Protein AF-A0A7Z7FKX2-F1 (afdb_monomer_lite)

Secondary structure (DSSP, 8-state):
-HHHHHHHHHHHHTT-------STT-SSHHHHHHHHHHHHHHHHHTT----HHHHHHHHHHHHTT--SBHHHHHHHHHHHTTPPTTHHHHHHHHHHHTTSEE--TTTS-GGGSBGGG-EE-GGG--------------

pLDDT: mean 85.64, std 17.71, range [35.47, 98.12]

Foldseek 3Di:
DVVVVVVCVVCVVVVHDDDDDDCVPCPALLVVQVVVLVVLVVVVVVVDDQDVVLLVVLVVCLVVLAFAQQQVVQQVCCVVVVHDPCSNVNSVSVCVNVVQKDADSGPHNSNRGTSPRIDGDPVPPDPDDDPPPPPDDD

Structure (mmCIF, N/CA/C/O backbone):
data_AF-A0A7Z7FKX2-F1
#
_entry.id   AF-A0A7Z7FKX2-F1
#
loop_
_atom_site.group_PDB
_atom_site.id
_atom_site.type_symbol
_atom_site.label_atom_id
_atom_site.label_alt_id
_atom_site.label_comp_id
_atom_site.label_asym_id
_atom_site.label_entity_id
_atom_site.label_seq_id
_atom_site.pdbx_PDB_ins_code
_atom_site.Cartn_x
_atom_site.Cartn_y
_atom_site.Cartn_z
_atom_site.occupancy
_atom_site.B_iso_or_equiv
_atom_site.auth_seq_id
_atom_site.auth_comp_id
_atom_site.auth_asym_id
_atom_site.auth_atom_id
_atom_site.pdbx_PDB_model_num
ATOM 1 N N . MET A 1 1 ? 27.383 5.029 -22.419 1.00 62.91 1 MET A N 1
ATOM 2 C CA . MET A 1 1 ? 26.718 5.141 -23.737 1.00 62.91 1 MET A CA 1
ATOM 3 C C . MET A 1 1 ? 26.851 3.881 -24.591 1.00 62.91 1 MET A C 1
ATOM 5 O O . MET A 1 1 ? 25.823 3.345 -24.971 1.00 62.91 1 MET A O 1
ATOM 9 N N . ALA A 1 2 ? 28.055 3.344 -24.833 1.00 84.19 2 ALA A N 1
ATOM 10 C CA . ALA A 1 2 ? 28.239 2.168 -25.702 1.00 84.19 2 ALA A CA 1
ATOM 11 C C . ALA A 1 2 ? 27.416 0.922 -25.298 1.00 84.19 2 ALA A C 1
ATOM 13 O O . ALA A 1 2 ? 26.831 0.272 -26.156 1.00 84.19 2 ALA A O 1
ATOM 14 N N . LYS A 1 3 ? 27.306 0.622 -23.995 1.00 91.25 3 LYS A N 1
ATOM 15 C CA . LYS A 1 3 ? 26.536 -0.532 -23.494 1.00 91.25 3 LYS A CA 1
ATOM 16 C C . LYS A 1 3 ? 25.031 -0.444 -23.798 1.00 91.25 3 LYS A C 1
ATOM 18 O O . LYS A 1 3 ? 24.454 -1.412 -24.272 1.00 91.25 3 LYS A O 1
ATOM 23 N N . LEU A 1 4 ? 24.421 0.724 -23.580 1.00 91.00 4 LEU A N 1
ATOM 24 C CA . LEU A 1 4 ? 22.992 0.943 -23.842 1.00 91.00 4 LEU A CA 1
ATOM 25 C C . LEU A 1 4 ? 22.668 0.833 -25.337 1.00 91.00 4 LEU A C 1
ATOM 27 O O . LEU A 1 4 ? 21.627 0.308 -25.706 1.00 91.00 4 LEU A O 1
ATOM 31 N N . GLU A 1 5 ? 23.579 1.279 -26.205 1.00 92.50 5 GLU A N 1
ATOM 32 C CA . GLU A 1 5 ? 23.415 1.156 -27.657 1.00 92.50 5 GLU A CA 1
ATOM 33 C C . GLU A 1 5 ? 23.494 -0.305 -28.130 1.00 92.50 5 GLU A C 1
ATOM 35 O O . GLU A 1 5 ? 22.756 -0.700 -29.034 1.00 92.50 5 GLU A O 1
ATOM 40 N N . ILE A 1 6 ? 24.343 -1.124 -27.501 1.00 93.50 6 ILE A N 1
ATOM 41 C CA . ILE A 1 6 ? 24.406 -2.570 -27.759 1.00 93.50 6 ILE A CA 1
ATOM 42 C C . ILE A 1 6 ? 23.095 -3.246 -27.330 1.00 93.50 6 ILE A C 1
ATOM 44 O O . ILE A 1 6 ? 22.512 -3.987 -28.121 1.00 93.50 6 ILE A O 1
ATOM 48 N N . GLU A 1 7 ? 22.589 -2.949 -26.129 1.00 92.31 7 GLU A N 1
ATOM 49 C CA . GLU A 1 7 ? 21.305 -3.478 -25.639 1.00 92.31 7 GLU A CA 1
ATOM 50 C C . GLU A 1 7 ? 20.136 -3.051 -26.537 1.00 92.31 7 GLU A C 1
ATOM 52 O O . GLU A 1 7 ? 19.336 -3.889 -26.956 1.00 92.31 7 GLU A O 1
ATOM 57 N N . ARG A 1 8 ? 20.073 -1.773 -26.927 1.00 93.19 8 ARG A N 1
ATOM 58 C CA . ARG A 1 8 ? 19.039 -1.254 -27.832 1.00 93.19 8 ARG A CA 1
ATOM 59 C C . ARG A 1 8 ? 19.020 -1.993 -29.173 1.00 93.19 8 ARG A C 1
ATOM 61 O O . ARG A 1 8 ? 17.946 -2.296 -29.693 1.00 93.19 8 ARG A O 1
ATOM 68 N N . ARG A 1 9 ? 20.192 -2.281 -29.754 1.00 93.50 9 ARG A N 1
ATOM 69 C CA . ARG A 1 9 ? 20.305 -3.038 -31.017 1.00 93.50 9 ARG A CA 1
ATOM 70 C C . ARG A 1 9 ? 19.899 -4.496 -30.850 1.00 93.50 9 ARG A C 1
ATOM 72 O O . ARG A 1 9 ? 19.218 -5.024 -31.724 1.00 93.50 9 ARG A O 1
ATOM 79 N N . TYR A 1 10 ? 20.285 -5.120 -29.741 1.00 95.50 10 TYR A N 1
ATOM 80 C CA . TYR A 1 10 ? 19.910 -6.495 -29.424 1.00 95.50 10 TYR A CA 1
ATOM 81 C C . TYR A 1 10 ? 18.384 -6.672 -29.405 1.00 95.50 10 TYR A C 1
ATOM 83 O O . TYR A 1 10 ? 17.859 -7.495 -30.151 1.00 95.50 10 TYR A O 1
ATOM 91 N N . TRP A 1 11 ? 17.662 -5.843 -28.645 1.00 96.38 11 TRP A N 1
ATOM 92 C CA . TRP A 1 11 ? 16.199 -5.935 -28.547 1.00 96.38 11 TRP A CA 1
ATOM 93 C C . TRP A 1 11 ? 15.486 -5.569 -29.849 1.00 96.38 11 TRP A C 1
ATOM 95 O O . TRP A 1 11 ? 14.550 -6.258 -30.254 1.00 96.38 11 TRP A O 1
ATOM 105 N N . ARG A 1 12 ? 15.993 -4.561 -30.574 1.00 94.44 12 ARG A N 1
ATOM 106 C CA . ARG A 1 12 ? 15.477 -4.205 -31.903 1.00 94.44 12 ARG A CA 1
ATOM 107 C C . ARG A 1 12 ? 15.565 -5.372 -32.890 1.00 94.44 12 ARG A C 1
ATOM 109 O O . ARG A 1 12 ? 14.621 -5.584 -33.645 1.00 94.44 12 ARG A O 1
ATOM 116 N N . ASN A 1 13 ? 16.667 -6.124 -32.886 1.00 96.00 13 ASN A N 1
ATOM 117 C CA . ASN A 1 13 ? 16.838 -7.285 -33.768 1.00 96.00 13 ASN A CA 1
ATOM 118 C C . ASN A 1 13 ? 15.869 -8.428 -33.436 1.00 96.00 13 ASN A C 1
ATOM 120 O O . ASN A 1 13 ? 15.560 -9.234 -34.307 1.00 96.00 13 ASN A O 1
ATOM 124 N N . LEU A 1 14 ? 15.380 -8.481 -32.197 1.00 96.44 14 LEU A N 1
ATOM 125 C CA . LEU A 1 14 ? 14.352 -9.421 -31.753 1.00 96.44 14 LEU A CA 1
ATOM 126 C C . LEU A 1 14 ? 12.925 -8.889 -31.959 1.00 96.44 14 LEU A C 1
ATOM 128 O O . LEU A 1 14 ? 11.975 -9.543 -31.542 1.00 96.44 14 LEU A O 1
ATOM 132 N N . SER A 1 15 ? 12.765 -7.709 -32.572 1.00 94.50 15 SER A N 1
ATOM 133 C CA . SER A 1 15 ? 11.472 -7.023 -32.715 1.00 94.50 15 SER A CA 1
ATOM 134 C C . SER A 1 15 ? 10.754 -6.800 -31.376 1.00 94.50 15 SER A C 1
ATOM 136 O O . SER A 1 15 ? 9.528 -6.821 -31.310 1.00 94.50 15 SER A O 1
ATOM 138 N N . VAL A 1 16 ? 11.527 -6.575 -30.309 1.00 94.38 16 VAL A N 1
ATOM 139 C CA . VAL A 1 16 ? 11.023 -6.240 -28.973 1.00 94.38 16 VAL A CA 1
ATOM 140 C C . VAL A 1 16 ? 11.229 -4.750 -28.732 1.00 94.38 16 VAL A C 1
ATOM 142 O O . VAL A 1 16 ? 12.333 -4.229 -28.920 1.00 94.38 16 VAL A O 1
ATOM 145 N N . ASP A 1 17 ? 10.174 -4.068 -28.288 1.00 91.56 17 ASP A N 1
ATOM 146 C CA . ASP A 1 17 ? 10.258 -2.658 -27.927 1.00 91.56 17 ASP A CA 1
ATOM 147 C C . ASP A 1 17 ? 11.218 -2.448 -26.752 1.00 91.56 17 ASP A C 1
ATOM 149 O O . ASP A 1 17 ? 11.150 -3.127 -25.726 1.00 91.56 17 ASP A O 1
ATOM 153 N N . TRP A 1 18 ? 12.114 -1.472 -26.897 1.00 91.56 18 TRP A N 1
ATOM 154 C CA . TRP A 1 18 ? 13.097 -1.125 -25.878 1.00 91.56 18 TRP A CA 1
ATOM 155 C C . TRP A 1 18 ? 12.953 0.335 -25.475 1.00 91.56 18 TRP A C 1
ATOM 157 O O . TRP A 1 18 ? 12.991 1.231 -26.321 1.00 91.56 18 TRP A O 1
ATOM 167 N N . TYR A 1 19 ? 12.854 0.565 -24.170 1.00 86.50 19 TYR A N 1
ATOM 168 C CA . TYR A 1 19 ? 12.736 1.889 -23.575 1.00 86.50 19 TYR A CA 1
ATOM 169 C C . TYR A 1 19 ? 13.789 2.049 -22.480 1.00 86.50 19 TYR A C 1
ATOM 171 O O . TYR A 1 19 ? 14.014 1.136 -21.684 1.00 86.50 19 TYR A O 1
ATOM 179 N N . LEU A 1 20 ? 14.412 3.226 -22.415 1.00 84.69 20 LEU A N 1
ATOM 180 C CA . LEU A 1 20 ? 15.258 3.612 -21.292 1.00 84.69 20 LEU A CA 1
ATOM 181 C C . LEU A 1 20 ? 14.411 4.396 -20.293 1.00 84.69 20 LEU A C 1
ATOM 183 O O . LEU A 1 20 ? 13.966 5.502 -20.593 1.00 84.69 20 LEU A O 1
ATOM 187 N N . VAL A 1 21 ? 14.212 3.838 -19.104 1.00 77.44 21 VAL A N 1
ATOM 188 C CA . VAL A 1 21 ? 13.556 4.552 -18.007 1.00 77.44 21 VAL A CA 1
ATOM 189 C C . VAL A 1 21 ? 14.622 5.332 -17.244 1.00 77.44 21 VAL A C 1
ATOM 191 O O . VAL A 1 21 ? 15.531 4.747 -16.657 1.00 77.44 21 VAL A O 1
ATOM 194 N N . VAL A 1 22 ? 14.521 6.657 -17.276 1.00 79.00 22 VAL A N 1
ATOM 195 C CA . VAL A 1 22 ? 15.347 7.580 -16.488 1.00 79.00 22 VAL A CA 1
ATOM 196 C C . VAL A 1 22 ? 14.508 8.183 -15.360 1.00 79.00 22 VAL A C 1
ATOM 198 O O . VAL A 1 22 ? 13.285 8.096 -15.384 1.00 79.00 22 VAL A O 1
ATOM 201 N N . ASN A 1 23 ? 15.148 8.807 -14.367 1.00 68.19 23 ASN A N 1
ATOM 202 C CA . ASN A 1 23 ? 14.456 9.382 -13.201 1.00 68.19 23 ASN A CA 1
ATOM 203 C C . ASN A 1 23 ? 13.488 10.541 -13.537 1.00 68.19 23 ASN 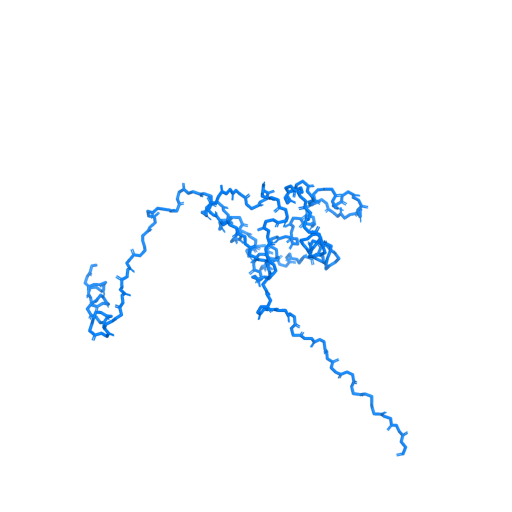A C 1
ATOM 205 O O . ASN A 1 23 ? 12.801 11.033 -12.640 1.00 68.19 23 ASN A O 1
ATOM 209 N N . GLU A 1 24 ? 13.408 10.986 -14.796 1.00 59.34 24 GLU A N 1
ATOM 210 C CA . GLU A 1 24 ? 12.374 11.922 -15.239 1.00 59.34 24 GLU A CA 1
ATOM 211 C C . GLU A 1 24 ? 10.990 11.280 -15.057 1.00 59.34 24 GLU A C 1
ATOM 213 O O . GLU A 1 24 ? 10.649 10.295 -15.704 1.00 59.34 24 GLU A O 1
ATOM 218 N N . GLY A 1 25 ? 10.204 11.815 -14.120 1.00 57.56 25 GLY A N 1
ATOM 219 C CA . GLY A 1 25 ? 8.885 11.281 -13.756 1.00 57.56 25 GLY A CA 1
ATOM 220 C C . GLY A 1 25 ? 8.797 10.677 -12.350 1.00 57.56 25 GLY A C 1
ATOM 221 O O . GLY A 1 25 ? 7.695 10.421 -11.873 1.00 57.56 25 GLY A O 1
ATOM 222 N N . LEU A 1 26 ? 9.911 10.540 -11.620 1.00 62.28 26 LEU A N 1
ATOM 223 C CA . LEU A 1 26 ? 9.908 10.158 -10.196 1.00 62.28 26 LEU A CA 1
ATOM 224 C C . LEU A 1 26 ? 9.678 11.353 -9.243 1.00 62.28 26 LEU A C 1
ATOM 226 O O . LEU A 1 26 ? 10.024 11.290 -8.070 1.00 62.28 26 LEU A O 1
ATOM 230 N N . ASN A 1 27 ? 9.058 12.438 -9.711 1.00 64.94 27 ASN A N 1
ATOM 231 C CA . ASN A 1 27 ? 8.826 13.658 -8.923 1.00 64.94 27 ASN A CA 1
ATOM 232 C C . ASN A 1 27 ? 7.341 13.839 -8.555 1.00 64.94 27 ASN A C 1
ATOM 234 O O . ASN A 1 27 ? 6.821 14.952 -8.565 1.00 64.94 27 ASN A O 1
ATOM 238 N N . GLY A 1 28 ? 6.639 12.741 -8.267 1.00 84.12 28 GLY A N 1
ATOM 239 C CA . GLY A 1 28 ? 5.193 12.737 -8.021 1.00 84.12 28 GLY A CA 1
ATOM 240 C C . GLY A 1 28 ? 4.764 11.822 -6.876 1.00 84.12 28 GLY A C 1
ATOM 241 O O . GLY A 1 28 ? 5.588 11.282 -6.132 1.00 84.12 28 GLY A O 1
ATOM 242 N N . PHE A 1 29 ? 3.452 11.606 -6.744 1.00 91.12 29 PHE A N 1
ATOM 243 C CA . PHE A 1 29 ? 2.910 10.711 -5.717 1.00 91.12 29 PHE A CA 1
ATOM 244 C C . PHE A 1 29 ? 3.443 9.285 -5.836 1.00 91.12 29 PHE A C 1
ATOM 246 O O . PHE A 1 29 ? 3.641 8.647 -4.803 1.00 91.12 29 PHE A O 1
ATOM 253 N N . ARG A 1 30 ? 3.772 8.816 -7.049 1.00 89.94 30 ARG A N 1
ATOM 254 C CA . ARG A 1 30 ? 4.386 7.498 -7.249 1.00 89.94 30 ARG A CA 1
ATOM 255 C C . ARG A 1 30 ? 5.669 7.354 -6.457 1.00 89.94 30 ARG A C 1
ATOM 257 O O . ARG A 1 30 ? 5.814 6.387 -5.722 1.00 89.94 30 ARG A O 1
ATOM 264 N N . ALA A 1 31 ? 6.573 8.322 -6.562 1.00 89.31 31 ALA A N 1
ATOM 265 C CA . ALA A 1 31 ? 7.839 8.278 -5.846 1.00 89.31 31 ALA A CA 1
ATOM 266 C C . ALA A 1 31 ? 7.647 8.392 -4.335 1.00 89.31 31 ALA A C 1
ATOM 268 O O . ALA A 1 31 ? 8.261 7.631 -3.599 1.00 89.31 31 ALA A O 1
ATOM 269 N N . LEU A 1 32 ? 6.734 9.252 -3.869 1.00 91.62 32 LEU A N 1
ATOM 270 C CA . LEU A 1 32 ? 6.404 9.352 -2.442 1.00 91.62 32 LEU A CA 1
ATOM 271 C C . LEU A 1 32 ? 5.814 8.047 -1.886 1.00 91.62 32 LEU A C 1
ATOM 273 O O . LEU A 1 32 ? 6.136 7.640 -0.773 1.00 91.62 32 LEU A O 1
ATOM 277 N N . ASN A 1 33 ? 4.947 7.384 -2.650 1.00 93.75 33 ASN A N 1
ATOM 278 C CA . ASN A 1 33 ? 4.355 6.109 -2.264 1.00 93.75 33 ASN A CA 1
ATOM 279 C C . ASN A 1 33 ? 5.385 4.977 -2.294 1.00 93.75 33 ASN A C 1
ATOM 281 O O . ASN A 1 33 ? 5.406 4.156 -1.381 1.00 93.75 33 ASN A O 1
ATOM 285 N N . LEU A 1 34 ? 6.249 4.945 -3.312 1.00 91.00 34 LEU A N 1
ATOM 286 C CA . LEU A 1 34 ? 7.338 3.977 -3.401 1.00 91.00 34 LEU A CA 1
ATOM 287 C C . LEU A 1 34 ? 8.332 4.167 -2.259 1.00 91.00 34 LEU A C 1
ATOM 289 O O . LEU A 1 34 ? 8.637 3.191 -1.589 1.00 91.00 34 LEU A O 1
ATOM 293 N N . ASP A 1 35 ? 8.768 5.393 -1.970 1.00 91.25 35 ASP A N 1
ATOM 294 C CA . ASP A 1 35 ? 9.624 5.696 -0.818 1.00 91.25 35 ASP A CA 1
ATOM 295 C C . ASP A 1 35 ? 8.968 5.243 0.497 1.00 91.25 35 ASP A C 1
ATOM 297 O O . ASP A 1 35 ? 9.577 4.549 1.313 1.00 91.25 35 ASP A O 1
ATOM 301 N N . TRP A 1 36 ? 7.674 5.522 0.674 1.00 92.75 36 TRP A N 1
ATOM 302 C CA . TRP A 1 36 ? 6.928 5.051 1.838 1.00 92.75 36 TRP A CA 1
ATOM 303 C C . TRP A 1 36 ? 6.862 3.517 1.932 1.00 92.75 36 TRP A C 1
ATOM 305 O O . TRP A 1 36 ? 6.895 2.972 3.036 1.00 92.75 36 TRP A O 1
ATOM 315 N N . LEU A 1 37 ? 6.806 2.786 0.820 1.00 92.19 37 LEU A N 1
ATOM 316 C CA . LEU A 1 37 ? 6.828 1.319 0.830 1.00 92.19 37 LEU A CA 1
ATOM 317 C C . LEU A 1 37 ? 8.250 0.754 0.991 1.00 92.19 37 LEU A C 1
ATOM 319 O O . LEU A 1 37 ? 8.439 -0.175 1.772 1.00 92.19 37 LEU A O 1
ATOM 323 N N . PHE A 1 38 ? 9.268 1.335 0.360 1.00 88.44 38 PHE A N 1
ATOM 324 C CA . PHE A 1 38 ? 10.663 0.899 0.496 1.00 88.44 38 PHE A CA 1
ATOM 325 C C . PHE A 1 38 ? 11.202 1.124 1.909 1.00 88.44 38 PHE A C 1
ATOM 327 O O . PHE A 1 38 ? 11.840 0.240 2.481 1.00 88.44 38 PHE A O 1
ATOM 334 N N . ASN A 1 39 ? 10.845 2.242 2.544 1.00 87.75 39 ASN A N 1
ATOM 335 C CA . ASN A 1 39 ? 11.161 2.465 3.954 1.00 87.75 39 ASN A CA 1
ATOM 336 C C . ASN A 1 39 ? 10.527 1.402 4.871 1.00 87.75 39 ASN A C 1
ATOM 338 O O . ASN A 1 39 ? 11.012 1.177 5.977 1.00 87.75 39 ASN A O 1
ATOM 342 N N . TYR A 1 40 ? 9.450 0.730 4.445 1.00 87.25 40 TYR A N 1
ATOM 343 C CA . TYR A 1 40 ? 8.864 -0.375 5.208 1.00 87.25 40 TYR A CA 1
ATOM 344 C C . TYR A 1 40 ? 9.678 -1.661 5.080 1.00 87.25 40 TYR A C 1
ATOM 346 O O . TYR A 1 40 ? 9.840 -2.380 6.063 1.00 87.25 40 TYR A O 1
ATOM 354 N N . GLU A 1 41 ? 10.222 -1.940 3.895 1.00 83.56 41 GLU A N 1
ATOM 355 C CA . GLU A 1 41 ? 11.087 -3.099 3.673 1.00 83.56 41 GLU A CA 1
ATOM 356 C C . GLU A 1 41 ? 12.280 -3.096 4.638 1.00 83.56 41 GLU A C 1
ATOM 358 O O . GLU A 1 41 ? 12.588 -4.118 5.257 1.00 83.56 41 GLU A O 1
ATOM 363 N N . LEU A 1 42 ? 12.904 -1.928 4.827 1.00 81.31 42 LEU A N 1
ATOM 364 C CA . LEU A 1 42 ? 13.996 -1.743 5.786 1.00 81.31 42 LEU A CA 1
ATOM 365 C C . LEU A 1 42 ? 13.564 -2.089 7.221 1.00 81.31 42 LEU A C 1
ATOM 367 O O . LEU A 1 42 ? 14.307 -2.746 7.949 1.00 81.31 42 LEU A O 1
ATOM 371 N N . LEU A 1 43 ? 12.340 -1.720 7.609 1.00 81.00 43 LEU A N 1
ATOM 372 C CA . LEU A 1 43 ? 11.778 -2.042 8.925 1.00 81.00 43 LEU A CA 1
ATOM 373 C C . LEU A 1 43 ? 11.486 -3.540 9.087 1.00 81.00 43 LEU A C 1
ATOM 375 O O . LEU A 1 43 ? 11.751 -4.094 10.154 1.00 81.00 43 LEU A O 1
ATOM 379 N N . ILE A 1 44 ? 10.992 -4.223 8.046 1.00 81.25 44 ILE A N 1
ATOM 380 C CA . ILE A 1 44 ? 10.775 -5.681 8.094 1.00 81.25 44 ILE A CA 1
ATOM 381 C C . ILE A 1 44 ? 12.101 -6.418 8.295 1.00 81.25 44 ILE A C 1
ATOM 383 O O . ILE A 1 44 ? 12.166 -7.356 9.092 1.00 81.25 44 ILE A O 1
ATOM 387 N N . ARG A 1 45 ? 13.168 -5.989 7.606 1.00 79.94 45 ARG A N 1
ATOM 388 C CA . ARG A 1 45 ? 14.519 -6.544 7.807 1.00 79.94 45 ARG A CA 1
ATOM 389 C C . ARG A 1 45 ? 15.012 -6.334 9.245 1.00 79.94 45 ARG A C 1
ATOM 391 O O . ARG A 1 45 ? 15.742 -7.171 9.759 1.00 79.94 45 ARG A O 1
ATOM 398 N N . GLY A 1 46 ? 14.551 -5.273 9.908 1.00 76.81 46 GLY A N 1
ATOM 399 C CA . GLY A 1 46 ? 14.759 -4.994 11.332 1.00 76.81 46 GLY A CA 1
ATOM 400 C C . GLY A 1 46 ? 13.794 -5.706 12.295 1.00 76.81 46 GLY A C 1
ATOM 401 O O . GLY A 1 46 ? 13.627 -5.237 13.416 1.00 76.81 46 GLY A O 1
ATOM 402 N N . ASN A 1 47 ? 13.151 -6.809 11.888 1.00 78.81 47 ASN A N 1
ATOM 403 C CA . ASN A 1 47 ? 12.195 -7.606 12.678 1.00 78.81 47 ASN A CA 1
ATOM 404 C C . ASN A 1 47 ? 10.840 -6.947 13.000 1.00 78.81 47 ASN A C 1
ATOM 406 O O . ASN A 1 47 ? 10.090 -7.469 13.829 1.00 78.81 47 ASN A O 1
ATOM 410 N N . VAL A 1 48 ? 10.446 -5.868 12.317 1.00 81.44 48 VAL A N 1
ATOM 411 C CA . VAL A 1 48 ? 9.070 -5.359 12.437 1.00 81.44 48 VAL A CA 1
ATOM 412 C C . VAL A 1 48 ? 8.112 -6.309 11.715 1.00 81.44 48 VAL A C 1
ATOM 414 O O . VAL A 1 48 ? 8.194 -6.502 10.501 1.00 81.44 48 VAL A O 1
ATOM 417 N N . ARG A 1 49 ? 7.171 -6.898 12.458 1.00 86.44 49 ARG A N 1
ATOM 418 C CA . ARG A 1 49 ? 6.114 -7.763 11.915 1.00 86.44 49 ARG A CA 1
ATOM 419 C C . ARG A 1 49 ? 4.745 -7.102 12.084 1.00 86.44 49 ARG A C 1
ATOM 421 O O . ARG A 1 49 ? 4.482 -6.530 13.142 1.00 86.44 49 ARG A O 1
ATOM 428 N N . PRO A 1 50 ? 3.862 -7.169 11.073 1.00 92.44 50 PRO A N 1
ATOM 429 C CA . PRO A 1 50 ? 2.492 -6.706 11.234 1.00 92.44 50 PRO A CA 1
ATOM 430 C C . PRO A 1 50 ? 1.741 -7.630 12.199 1.00 92.44 50 PRO A C 1
ATOM 432 O O . PRO A 1 50 ? 1.929 -8.847 12.191 1.00 92.44 50 PRO A O 1
ATOM 435 N N . GLN A 1 51 ? 0.850 -7.059 13.005 1.00 94.25 51 GLN A N 1
ATOM 436 C CA . GLN A 1 51 ? -0.083 -7.847 13.808 1.00 94.25 51 GLN A CA 1
ATOM 437 C C . GLN A 1 51 ? -1.144 -8.460 12.887 1.00 94.25 51 GLN A C 1
ATOM 439 O O . GLN A 1 51 ? -1.797 -7.736 12.133 1.00 94.25 51 GLN A O 1
ATOM 444 N N . MET A 1 52 ? -1.327 -9.782 12.944 1.00 95.12 52 MET A N 1
ATOM 445 C CA . MET A 1 52 ? -2.201 -10.494 12.003 1.00 95.12 52 MET A CA 1
ATOM 446 C C . MET A 1 52 ? -3.665 -10.041 12.096 1.00 95.12 52 MET A C 1
ATOM 448 O O . MET A 1 52 ? -4.311 -9.853 11.068 1.00 95.12 52 MET A O 1
ATOM 452 N N . ASP A 1 53 ? -4.170 -9.758 13.299 1.00 97.00 53 ASP A N 1
ATOM 453 C CA . ASP A 1 53 ? -5.537 -9.250 13.478 1.00 97.00 53 ASP A CA 1
ATOM 454 C C . ASP A 1 53 ? -5.759 -7.914 12.757 1.00 97.00 53 ASP A C 1
ATOM 456 O O . ASP A 1 53 ? -6.810 -7.694 12.155 1.00 97.00 53 ASP A O 1
ATOM 460 N N . CYS A 1 54 ? -4.750 -7.036 12.752 1.00 97.62 54 CYS A N 1
ATOM 461 C CA . CYS A 1 54 ? -4.807 -5.764 12.031 1.00 97.62 54 CYS A CA 1
ATOM 462 C C . CYS A 1 54 ? -4.858 -5.983 10.510 1.00 97.62 54 CYS A C 1
ATOM 464 O O . CYS A 1 54 ? -5.592 -5.288 9.805 1.00 97.62 54 CYS A O 1
ATOM 466 N N . VAL A 1 55 ? -4.109 -6.971 10.005 1.00 97.12 55 VAL A N 1
ATOM 467 C CA . VAL A 1 55 ? -4.114 -7.361 8.584 1.00 97.12 55 VAL A CA 1
ATOM 468 C C . VAL A 1 55 ? -5.499 -7.859 8.171 1.00 97.12 55 VAL A C 1
ATOM 470 O O . VAL A 1 55 ? -6.050 -7.391 7.174 1.00 97.12 55 VAL A O 1
ATOM 473 N N . LEU A 1 56 ? -6.086 -8.772 8.948 1.00 96.88 56 LEU A N 1
ATOM 474 C CA . LEU A 1 56 ? -7.399 -9.351 8.653 1.00 96.88 56 LEU A CA 1
ATOM 475 C C . LEU A 1 56 ? -8.512 -8.297 8.663 1.00 96.88 56 LEU A C 1
ATOM 477 O O . LEU A 1 56 ? -9.354 -8.294 7.765 1.00 96.88 56 LEU A O 1
ATOM 481 N N . ARG A 1 57 ? -8.491 -7.370 9.627 1.00 96.81 57 ARG A N 1
ATOM 482 C CA . ARG A 1 57 ? -9.473 -6.276 9.716 1.00 96.81 57 ARG A CA 1
ATOM 483 C C . ARG A 1 57 ? -9.390 -5.320 8.533 1.00 96.81 57 ARG A C 1
ATOM 485 O O . ARG A 1 57 ? -10.423 -4.920 8.010 1.00 96.81 57 ARG A O 1
ATOM 492 N N . LEU A 1 58 ? -8.183 -4.990 8.072 1.00 97.06 58 LEU A N 1
ATOM 493 C CA . LEU A 1 58 ? -8.020 -4.163 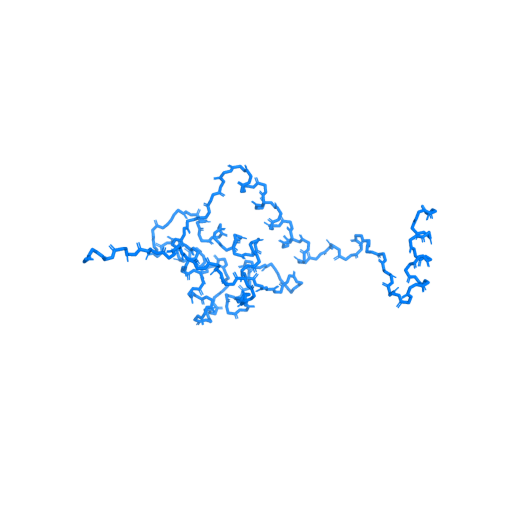6.875 1.00 97.06 58 LEU A CA 1
ATOM 494 C C . LEU A 1 58 ? -8.519 -4.867 5.618 1.00 97.06 58 LEU A C 1
ATOM 496 O O . LEU A 1 58 ? -9.209 -4.248 4.815 1.00 97.06 58 LEU A O 1
ATOM 500 N N . LEU A 1 59 ? -8.220 -6.157 5.456 1.00 96.62 59 LEU A N 1
ATOM 501 C CA . LEU A 1 59 ? -8.743 -6.933 4.330 1.00 96.62 59 LEU A CA 1
ATOM 502 C C . LEU A 1 59 ? -10.274 -7.003 4.346 1.00 96.62 59 LEU A C 1
ATOM 504 O O . LEU A 1 59 ? -10.891 -6.895 3.288 1.00 96.62 59 LEU A O 1
ATOM 508 N N . ALA A 1 60 ? -10.886 -7.160 5.522 1.00 96.06 60 ALA A N 1
ATOM 509 C CA . ALA A 1 60 ? -12.338 -7.091 5.670 1.00 96.06 60 ALA A CA 1
ATOM 510 C C . ALA A 1 60 ? -12.873 -5.705 5.275 1.00 96.06 60 ALA A C 1
ATOM 512 O O . ALA A 1 60 ? -13.751 -5.622 4.425 1.00 96.06 60 ALA A O 1
ATOM 513 N N . ALA A 1 61 ? -12.271 -4.624 5.779 1.00 96.38 61 ALA A N 1
ATOM 514 C CA . ALA A 1 61 ? -12.684 -3.258 5.456 1.00 96.38 61 ALA A CA 1
ATOM 515 C C . ALA A 1 61 ? -12.564 -2.925 3.956 1.00 96.38 61 ALA A C 1
ATOM 517 O O . ALA A 1 61 ? -13.417 -2.231 3.407 1.00 96.38 61 ALA A O 1
ATOM 518 N N . VAL A 1 62 ? -11.533 -3.435 3.273 1.00 96.12 62 VAL A N 1
ATOM 519 C CA . VAL A 1 62 ? -11.397 -3.294 1.813 1.00 96.12 62 VAL A CA 1
ATOM 520 C C . VAL A 1 62 ? -12.509 -4.064 1.090 1.00 96.12 62 VAL A C 1
ATOM 522 O O . VAL A 1 62 ? -13.140 -3.513 0.193 1.00 96.12 62 VAL A O 1
ATOM 525 N N . ARG A 1 63 ? -12.818 -5.301 1.507 1.00 95.19 63 ARG A N 1
ATOM 526 C CA . ARG A 1 63 ? -13.927 -6.095 0.930 1.00 95.19 63 ARG A CA 1
ATOM 527 C C . ARG A 1 63 ? -15.288 -5.435 1.130 1.00 95.19 63 ARG A C 1
ATOM 529 O O . ARG A 1 63 ? -16.134 -5.501 0.247 1.00 95.19 63 ARG A O 1
ATOM 536 N N . GLU A 1 64 ? -15.480 -4.788 2.270 1.00 95.44 64 GLU A N 1
ATOM 537 C CA . GLU A 1 64 ? -16.694 -4.043 2.615 1.00 95.44 64 GLU A CA 1
ATOM 538 C C . GLU A 1 64 ? -16.754 -2.658 1.949 1.00 95.44 64 GLU A C 1
ATOM 540 O O . GLU A 1 64 ? -17.690 -1.902 2.196 1.00 95.44 64 GLU A O 1
ATOM 545 N N . SER A 1 65 ? -15.785 -2.317 1.088 1.00 92.38 65 SER A N 1
ATOM 546 C CA . SER A 1 65 ? -15.723 -1.032 0.381 1.00 92.38 65 SER A CA 1
ATOM 547 C C . SER A 1 65 ? -15.774 0.169 1.329 1.00 92.38 65 SER A C 1
ATOM 549 O O . SER A 1 65 ? -16.495 1.141 1.099 1.00 92.38 65 SER A O 1
ATOM 551 N N . HIS A 1 66 ? -14.997 0.115 2.414 1.00 91.31 66 HIS A N 1
ATOM 552 C CA . HIS A 1 66 ? -14.989 1.173 3.418 1.00 91.31 66 HIS A CA 1
ATOM 553 C C . HIS A 1 66 ? -14.591 2.534 2.794 1.00 91.31 66 HIS A C 1
ATOM 555 O O . HIS A 1 66 ? -13.492 2.660 2.240 1.00 91.31 66 HIS A O 1
ATOM 561 N N . PRO A 1 67 ? -15.439 3.579 2.880 1.00 93.81 67 PRO A N 1
ATOM 562 C CA . PRO A 1 67 ? -15.267 4.809 2.096 1.00 93.81 67 PRO A CA 1
ATOM 563 C C . PRO A 1 67 ? -14.207 5.760 2.667 1.00 93.81 67 PRO A C 1
ATOM 565 O O . PRO A 1 67 ? -13.775 6.702 2.007 1.00 93.81 67 PRO A O 1
ATOM 568 N N . GLU A 1 68 ? -13.798 5.547 3.914 1.00 96.19 68 GLU A N 1
ATOM 569 C CA . GLU A 1 68 ? -12.868 6.436 4.603 1.00 96.19 68 GLU A CA 1
ATOM 570 C C . GLU A 1 68 ? -11.432 6.338 4.047 1.00 96.19 68 GLU A C 1
ATOM 572 O O . GLU A 1 68 ? -10.983 5.236 3.704 1.00 96.19 68 GLU A O 1
ATOM 577 N N . PRO A 1 69 ? -10.669 7.453 4.017 1.00 97.75 69 PRO A N 1
ATOM 578 C CA . PRO A 1 69 ? -9.241 7.428 3.729 1.00 97.75 69 PRO A CA 1
ATOM 579 C C . PRO A 1 69 ? -8.477 6.450 4.622 1.00 97.75 69 PRO A C 1
ATOM 581 O O . PRO A 1 69 ? -8.655 6.433 5.845 1.00 97.75 69 PRO A O 1
ATOM 584 N N . ALA A 1 70 ? -7.572 5.682 4.021 1.00 97.38 70 ALA A N 1
ATOM 585 C CA . ALA A 1 70 ? -6.883 4.571 4.665 1.00 97.38 70 ALA A CA 1
ATOM 586 C C . ALA A 1 70 ? -6.178 4.957 5.974 1.00 97.38 70 ALA A C 1
ATOM 588 O O . ALA A 1 70 ? -6.237 4.215 6.951 1.00 97.38 70 ALA A O 1
ATOM 589 N N . GLY A 1 71 ? -5.555 6.134 6.039 1.00 97.31 71 GLY A N 1
ATOM 590 C CA . GLY A 1 71 ? -4.891 6.636 7.240 1.00 97.31 71 GLY A CA 1
ATOM 591 C C . GLY A 1 71 ? -5.837 6.935 8.384 1.00 97.31 71 GLY A C 1
ATOM 592 O O . GLY A 1 71 ? -5.525 6.636 9.538 1.00 97.31 71 GLY A O 1
ATOM 593 N N . THR A 1 72 ? -6.991 7.519 8.077 1.00 97.94 72 THR A N 1
ATOM 594 C CA . THR A 1 72 ? -8.005 7.807 9.090 1.00 97.94 72 THR A CA 1
ATOM 595 C C . THR A 1 72 ? -8.643 6.510 9.573 1.00 97.94 72 THR A C 1
ATOM 597 O O . THR A 1 72 ? -8.661 6.284 10.782 1.00 97.94 72 THR A O 1
ATOM 600 N N . ALA A 1 73 ? -8.991 5.604 8.654 1.00 97.88 73 ALA A N 1
ATOM 601 C CA . ALA A 1 73 ? -9.498 4.275 8.988 1.00 97.88 73 ALA A CA 1
ATOM 602 C C . ALA A 1 73 ? -8.513 3.481 9.865 1.00 97.88 73 ALA A C 1
ATOM 604 O O . ALA A 1 73 ? -8.904 2.931 10.891 1.00 97.88 73 ALA A O 1
ATOM 605 N N . CYS A 1 74 ? -7.214 3.489 9.539 1.00 98.12 74 CYS A N 1
ATOM 606 C CA . CYS A 1 74 ? -6.189 2.833 10.358 1.00 98.12 74 CYS A CA 1
ATOM 607 C C . CYS A 1 74 ? -6.154 3.386 11.789 1.00 98.12 74 CYS A C 1
ATOM 609 O O . CYS A 1 74 ? -6.141 2.611 12.742 1.00 98.12 74 CYS A O 1
ATOM 611 N N . ARG A 1 75 ? -6.189 4.716 11.960 1.00 98.06 75 ARG A N 1
ATOM 612 C CA . ARG A 1 75 ? -6.236 5.337 13.297 1.00 98.06 75 ARG A CA 1
ATOM 613 C C . ARG A 1 75 ? -7.515 4.984 14.052 1.00 98.06 75 ARG A C 1
ATOM 615 O O . ARG A 1 75 ? -7.471 4.791 15.266 1.00 98.06 75 ARG A O 1
ATOM 622 N N . HIS A 1 76 ? -8.651 4.923 13.360 1.00 97.94 76 HIS A N 1
ATOM 623 C CA . HIS A 1 76 ? -9.914 4.502 13.957 1.00 97.94 76 HIS A CA 1
ATOM 624 C C . HIS A 1 76 ? -9.871 3.043 14.394 1.00 97.94 76 HIS A C 1
ATOM 626 O O . HIS A 1 76 ? -10.312 2.742 15.500 1.00 97.94 76 HIS A O 1
ATOM 632 N N . PHE A 1 77 ? -9.287 2.154 13.596 1.00 98.00 77 PHE A N 1
ATOM 633 C CA . PHE A 1 77 ? -9.122 0.755 13.969 1.00 98.00 77 PHE A CA 1
ATOM 634 C C . PHE A 1 77 ? -8.144 0.568 15.129 1.00 98.00 77 PHE A C 1
ATOM 636 O O . PHE A 1 77 ? -8.465 -0.182 16.051 1.00 98.00 77 PHE A O 1
ATOM 643 N N . ASP A 1 78 ? -7.020 1.293 15.157 1.00 98.00 78 ASP A N 1
ATOM 644 C CA . ASP A 1 78 ? -6.100 1.264 16.301 1.00 98.00 78 ASP A CA 1
ATOM 645 C C . ASP A 1 78 ? -6.852 1.583 17.606 1.00 98.00 78 ASP A C 1
ATOM 647 O O . ASP A 1 78 ? -6.787 0.817 18.566 1.00 98.00 78 ASP A O 1
ATOM 651 N N . LYS A 1 79 ? -7.655 2.658 17.612 1.00 97.94 79 LYS A N 1
ATOM 652 C CA . LYS A 1 79 ? -8.474 3.049 18.772 1.00 97.94 79 LYS A CA 1
ATOM 653 C C . LYS A 1 79 ? -9.579 2.039 19.086 1.00 97.94 79 LYS A C 1
ATOM 655 O O . LYS A 1 79 ? -9.721 1.627 20.232 1.00 97.94 79 LYS A O 1
ATOM 660 N N . ARG A 1 80 ? -10.365 1.646 18.079 1.00 97.75 80 ARG A N 1
ATOM 661 C CA . ARG A 1 80 ? -11.543 0.774 18.230 1.00 97.75 80 ARG A CA 1
ATOM 662 C C . ARG A 1 80 ? -11.177 -0.592 18.793 1.00 97.75 80 ARG A C 1
ATOM 664 O O . ARG A 1 80 ? -11.954 -1.158 19.553 1.00 97.75 80 ARG A O 1
ATOM 671 N N . TYR A 1 81 ? -10.019 -1.117 18.408 1.00 96.94 81 TYR A N 1
ATOM 672 C CA . TYR A 1 81 ? -9.581 -2.455 18.791 1.00 96.94 81 TYR A CA 1
ATOM 673 C C . TYR A 1 81 ? -8.438 -2.454 19.814 1.00 96.94 81 TYR A C 1
ATOM 675 O O . TYR A 1 81 ? -7.792 -3.486 19.985 1.00 96.94 81 TYR A O 1
ATOM 683 N N . GLY A 1 82 ? -8.154 -1.315 20.460 1.00 96.31 82 GLY A N 1
ATOM 684 C CA . GLY A 1 82 ? -7.110 -1.202 21.487 1.00 96.31 82 GLY A CA 1
ATOM 685 C C . GLY A 1 82 ? -5.713 -1.606 21.005 1.00 96.31 82 GLY A C 1
ATOM 686 O O . GLY A 1 82 ? -4.914 -2.119 21.784 1.00 96.31 82 GLY A O 1
ATOM 687 N N . SER A 1 83 ? -5.430 -1.445 19.711 1.00 96.44 83 SER A N 1
ATOM 688 C CA . SER A 1 83 ? -4.137 -1.803 19.121 1.00 96.44 83 SER A CA 1
ATOM 689 C C . SER A 1 83 ? -3.122 -0.677 19.332 1.00 96.44 83 SER A C 1
ATOM 691 O O . SER A 1 83 ? -3.488 0.484 19.521 1.00 96.44 83 SER A O 1
ATOM 693 N N . ALA A 1 84 ? -1.831 -1.012 19.297 1.00 95.50 84 ALA A N 1
ATOM 694 C CA . ALA A 1 84 ? -0.772 -0.011 19.393 1.00 95.50 84 ALA A CA 1
ATOM 695 C C . ALA A 1 84 ? -0.906 1.039 18.275 1.00 95.50 84 ALA A C 1
ATOM 697 O O . ALA A 1 84 ? -1.295 0.715 17.152 1.00 95.50 84 ALA A O 1
ATOM 698 N N . ALA A 1 85 ? -0.559 2.293 18.567 1.00 95.88 85 ALA A N 1
ATOM 699 C CA . ALA A 1 85 ? -0.643 3.367 17.583 1.00 95.88 85 ALA A CA 1
ATOM 700 C C . ALA A 1 85 ? 0.209 3.045 16.340 1.00 95.88 85 ALA A C 1
ATOM 702 O O . ALA A 1 85 ? 1.407 2.785 16.446 1.00 95.88 85 ALA A O 1
ATOM 703 N N . GLY A 1 86 ? -0.412 3.067 15.159 1.00 94.94 86 GLY A N 1
ATOM 704 C CA . GLY A 1 86 ? 0.235 2.734 13.891 1.00 94.94 86 GLY A CA 1
ATOM 705 C C . GLY A 1 86 ? 0.256 1.239 13.554 1.00 94.94 86 GLY A C 1
ATOM 706 O O . GLY A 1 86 ? 0.833 0.870 12.524 1.00 94.94 86 GLY A O 1
ATOM 707 N N . ALA A 1 87 ? -0.378 0.372 14.352 1.00 96.38 87 ALA A N 1
ATOM 708 C CA . ALA A 1 87 ? -0.445 -1.063 14.074 1.00 96.38 87 ALA A CA 1
ATOM 709 C C . ALA A 1 87 ? -1.189 -1.350 12.760 1.00 96.38 87 ALA A C 1
ATOM 711 O O . ALA A 1 87 ? -0.673 -2.082 11.908 1.00 96.38 87 ALA A O 1
ATOM 712 N N . HIS A 1 88 ? -2.339 -0.708 12.524 1.00 97.81 88 HIS A N 1
ATOM 713 C CA . HIS A 1 88 ? -3.062 -0.873 11.258 1.00 97.81 88 HIS A CA 1
ATOM 714 C C . HIS A 1 88 ? -2.329 -0.211 10.082 1.00 97.81 88 HIS A C 1
ATOM 716 O O . HIS A 1 88 ? -2.317 -0.763 8.989 1.00 97.81 88 HIS A O 1
ATOM 722 N N . VAL A 1 89 ? -1.607 0.897 10.282 1.00 96.81 89 VAL A N 1
ATOM 723 C CA . VAL A 1 89 ? -0.775 1.475 9.204 1.00 96.81 89 VAL A CA 1
ATOM 724 C C . VAL A 1 89 ? 0.359 0.522 8.811 1.00 96.81 89 VAL A C 1
ATOM 726 O O . VAL A 1 89 ? 0.644 0.343 7.627 1.00 96.81 89 VAL A O 1
ATOM 729 N N . THR A 1 90 ? 0.984 -0.130 9.791 1.00 95.75 90 THR A N 1
ATOM 730 C CA . THR A 1 90 ? 1.992 -1.175 9.560 1.00 95.75 90 THR A CA 1
ATOM 731 C C . THR A 1 90 ? 1.403 -2.348 8.776 1.00 95.75 90 THR A C 1
ATOM 733 O O . THR A 1 90 ? 2.005 -2.803 7.804 1.00 95.75 90 THR A O 1
ATOM 736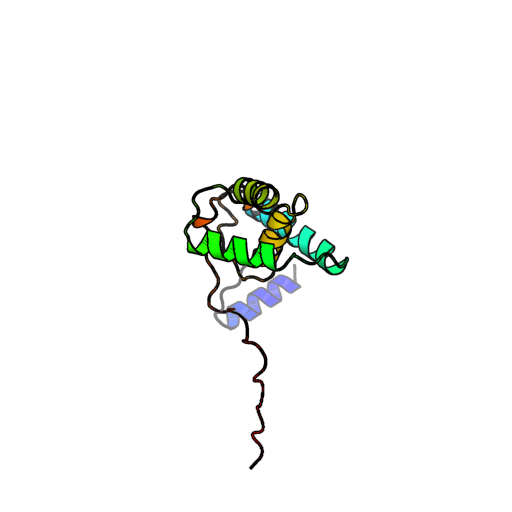 N N . ALA A 1 91 ? 0.205 -2.802 9.150 1.00 96.69 91 ALA A N 1
ATOM 737 C CA . ALA A 1 91 ? -0.512 -3.848 8.427 1.00 96.69 91 ALA A CA 1
ATOM 738 C C . ALA A 1 91 ? -0.875 -3.432 6.988 1.00 96.69 91 ALA A C 1
ATOM 740 O O . ALA A 1 91 ? -0.715 -4.228 6.066 1.00 96.69 91 ALA A O 1
ATOM 741 N N . LEU A 1 92 ? -1.280 -2.178 6.765 1.00 97.25 92 LEU A N 1
ATOM 742 C CA . LEU A 1 92 ? -1.551 -1.639 5.430 1.00 97.25 92 LEU A CA 1
ATOM 743 C C . LEU A 1 92 ? -0.291 -1.641 4.553 1.00 97.25 92 LEU A C 1
ATOM 745 O O . LEU A 1 92 ? -0.331 -2.102 3.413 1.00 97.25 92 LEU A O 1
ATOM 749 N N . ARG A 1 93 ? 0.844 -1.171 5.089 1.00 95.88 93 ARG A N 1
ATOM 750 C CA . ARG A 1 93 ? 2.139 -1.195 4.380 1.00 95.88 93 ARG A CA 1
ATOM 751 C C . ARG A 1 93 ? 2.548 -2.617 4.026 1.00 95.88 93 ARG A C 1
ATOM 753 O O . ARG A 1 93 ? 2.972 -2.853 2.900 1.00 95.88 93 ARG A O 1
ATOM 760 N N . PHE A 1 94 ? 2.360 -3.562 4.948 1.00 94.88 94 PHE A N 1
ATOM 761 C CA . PHE A 1 94 ? 2.579 -4.980 4.680 1.00 94.88 94 PHE A CA 1
ATOM 762 C C . PHE A 1 94 ? 1.727 -5.498 3.527 1.00 94.88 94 PHE A C 1
ATOM 764 O O . PHE A 1 94 ? 2.260 -6.153 2.637 1.00 94.88 94 PHE A O 1
ATOM 771 N N . LEU A 1 95 ? 0.434 -5.185 3.511 1.00 95.56 95 LEU A N 1
ATOM 772 C CA . LEU A 1 95 ? -0.472 -5.637 2.461 1.00 95.56 95 LEU A CA 1
ATOM 773 C C . LEU A 1 95 ? -0.052 -5.141 1.066 1.00 95.56 95 LEU A C 1
ATOM 775 O O . LEU A 1 95 ? -0.098 -5.918 0.111 1.00 95.56 95 LEU A O 1
ATOM 779 N N . PHE A 1 96 ? 0.411 -3.893 0.946 1.00 95.31 96 PHE A N 1
ATOM 780 C CA . PHE A 1 96 ? 0.964 -3.370 -0.310 1.00 95.31 96 PHE A CA 1
ATOM 781 C C . PHE A 1 96 ? 2.325 -3.981 -0.655 1.00 95.31 96 PHE A C 1
ATOM 783 O O . PHE A 1 96 ? 2.526 -4.429 -1.781 1.00 95.31 96 PHE A O 1
ATOM 790 N N . PHE A 1 97 ? 3.246 -4.050 0.309 1.00 91.94 97 PHE A N 1
ATOM 791 C CA . PHE A 1 97 ? 4.582 -4.617 0.107 1.00 91.94 97 PHE A CA 1
ATOM 792 C C . PHE A 1 97 ? 4.531 -6.097 -0.304 1.00 91.94 97 PHE A C 1
ATOM 794 O O . PHE A 1 97 ? 5.250 -6.537 -1.196 1.00 91.94 97 PHE A O 1
ATOM 801 N N . ALA A 1 98 ? 3.625 -6.873 0.293 1.00 91.12 98 ALA A N 1
ATOM 802 C CA . ALA A 1 98 ? 3.386 -8.269 -0.058 1.00 91.12 98 ALA A CA 1
ATOM 803 C C . ALA A 1 98 ? 2.600 -8.440 -1.375 1.00 91.12 98 ALA A C 1
ATOM 805 O O . ALA A 1 98 ? 2.300 -9.573 -1.764 1.00 91.12 98 ALA A O 1
ATOM 806 N N . HIS A 1 99 ? 2.265 -7.347 -2.072 1.00 91.81 99 HIS A N 1
ATOM 807 C CA . HIS A 1 99 ? 1.413 -7.322 -3.265 1.00 91.81 99 HIS A CA 1
ATOM 808 C C . HIS A 1 99 ? 0.056 -8.022 -3.070 1.00 91.81 99 HIS A C 1
ATOM 810 O O . HIS A 1 99 ? -0.489 -8.593 -4.018 1.00 91.81 99 HIS A O 1
ATOM 816 N N . ILE A 1 100 ? -0.473 -8.002 -1.840 1.00 95.19 100 ILE A N 1
ATOM 817 C CA . ILE A 1 100 ? -1.817 -8.492 -1.506 1.00 95.19 100 ILE A CA 1
ATOM 818 C C . ILE A 1 100 ? -2.851 -7.415 -1.837 1.00 95.19 100 ILE A C 1
ATOM 820 O O . ILE A 1 100 ? -3.937 -7.749 -2.296 1.00 95.19 100 ILE A O 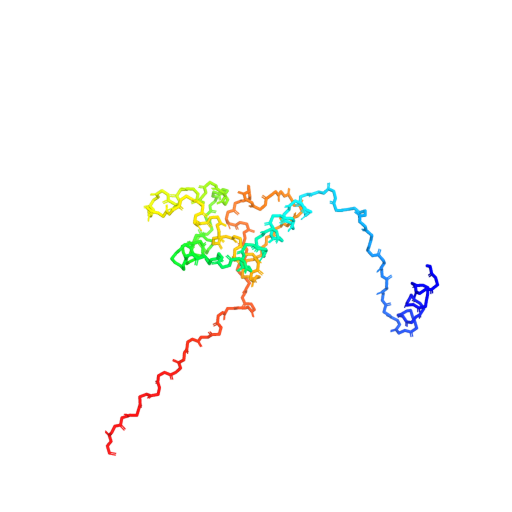1
ATOM 824 N N . LEU A 1 101 ? -2.511 -6.138 -1.644 1.00 95.75 101 LEU A N 1
ATOM 825 C CA . LEU A 1 101 ? -3.308 -5.007 -2.112 1.00 95.75 101 LEU A CA 1
ATOM 826 C C . LEU A 1 101 ? -2.667 -4.333 -3.326 1.00 95.75 101 LEU A C 1
ATOM 828 O O . LEU A 1 101 ? -1.442 -4.229 -3.428 1.00 95.75 101 LEU A O 1
ATOM 832 N N . ARG A 1 102 ? -3.522 -3.839 -4.221 1.00 95.00 102 ARG A N 1
ATOM 833 C CA . ARG A 1 102 ? -3.198 -2.927 -5.322 1.00 95.00 102 ARG A CA 1
ATOM 834 C C . ARG A 1 102 ? -3.945 -1.610 -5.113 1.00 95.00 102 ARG A C 1
ATOM 836 O O . ARG A 1 102 ? -5.004 -1.577 -4.494 1.00 95.00 102 ARG A O 1
ATOM 843 N N . GLY A 1 103 ? -3.368 -0.521 -5.602 1.00 94.00 103 GLY A N 1
ATOM 844 C CA . GLY A 1 103 ? -3.931 0.822 -5.494 1.00 94.00 103 GLY A CA 1
ATOM 845 C C . GLY A 1 103 ? -3.220 1.781 -6.442 1.00 94.00 103 GLY A C 1
ATOM 846 O O . GLY A 1 103 ? -2.154 1.461 -6.978 1.00 94.00 103 GLY A O 1
ATOM 847 N N . ASN A 1 104 ? -3.804 2.957 -6.659 1.00 94.19 104 ASN A N 1
ATOM 848 C CA . ASN A 1 104 ? -3.253 3.947 -7.578 1.00 94.19 104 ASN A CA 1
ATOM 849 C C . ASN A 1 104 ? -2.039 4.654 -6.952 1.00 94.19 104 ASN A C 1
ATOM 851 O O . ASN A 1 104 ? -2.187 5.458 -6.035 1.00 94.19 104 ASN A O 1
ATOM 855 N N . LEU A 1 105 ? -0.832 4.397 -7.459 1.00 92.75 105 LEU A N 1
ATOM 856 C CA . LEU A 1 105 ? 0.382 5.052 -6.955 1.00 92.75 105 LEU A CA 1
ATOM 857 C C . LEU A 1 105 ? 0.546 6.495 -7.452 1.00 92.75 105 LEU A C 1
ATOM 859 O O . LEU A 1 105 ? 1.274 7.255 -6.822 1.00 92.75 105 LEU A O 1
ATOM 863 N N . GLU A 1 106 ? -0.123 6.875 -8.539 1.00 91.06 106 GLU A N 1
ATOM 864 C CA . GLU A 1 106 ? 0.063 8.157 -9.231 1.00 91.06 106 GLU A CA 1
ATOM 865 C C . GLU A 1 106 ? -0.873 9.256 -8.710 1.00 91.06 106 GLU A C 1
ATOM 867 O O . GLU A 1 106 ? -0.508 10.428 -8.696 1.00 91.06 106 GLU A O 1
ATOM 872 N N . GLY A 1 107 ? -2.089 8.894 -8.286 1.00 87.69 107 GLY A N 1
ATOM 873 C CA . GLY A 1 107 ? -3.157 9.867 -8.028 1.00 87.69 107 GLY A CA 1
ATOM 874 C C . GLY A 1 107 ? -3.021 10.658 -6.722 1.00 87.69 107 GLY A C 1
ATOM 875 O O . GLY A 1 107 ? -3.361 11.837 -6.678 1.00 87.69 107 GLY A O 1
ATOM 876 N N . ASN A 1 108 ? -2.558 10.020 -5.643 1.00 94.25 108 ASN A N 1
ATOM 877 C CA . ASN A 1 108 ? -2.367 10.639 -4.323 1.00 94.25 108 ASN A CA 1
ATOM 878 C C . ASN A 1 108 ? -1.479 9.737 -3.448 1.00 94.25 108 ASN A C 1
ATOM 880 O O . ASN A 1 108 ? -1.198 8.591 -3.802 1.00 94.25 108 ASN A O 1
ATOM 884 N N . LYS A 1 109 ? -1.097 10.188 -2.250 1.00 95.19 109 LYS A N 1
ATOM 885 C CA . LYS A 1 109 ? -0.520 9.310 -1.223 1.00 95.19 109 LYS A CA 1
ATOM 886 C C . LYS A 1 109 ? -1.504 8.190 -0.881 1.00 95.19 109 LYS A C 1
ATOM 888 O O . LYS A 1 109 ? -2.659 8.486 -0.582 1.00 95.19 109 LYS A O 1
ATOM 893 N N . LEU A 1 110 ? -1.050 6.936 -0.855 1.00 96.38 110 LEU A N 1
ATOM 894 C CA . LEU A 1 110 ? -1.887 5.763 -0.552 1.00 96.38 110 LEU A CA 1
ATOM 895 C C . LEU A 1 110 ? -2.686 5.955 0.743 1.00 96.38 110 LEU A C 1
ATOM 897 O O . LEU A 1 110 ? -3.879 5.701 0.794 1.00 96.38 110 LEU A O 1
ATOM 901 N N . ILE A 1 111 ? -2.059 6.511 1.778 1.00 96.56 111 ILE A N 1
ATOM 902 C CA . ILE A 1 111 ? -2.696 6.738 3.080 1.00 96.56 111 ILE A CA 1
ATOM 903 C C . ILE A 1 111 ? -3.886 7.722 3.036 1.00 96.56 111 ILE A C 1
ATOM 905 O O . ILE A 1 111 ? -4.718 7.722 3.939 1.00 96.56 111 ILE A O 1
ATOM 909 N N . ASN A 1 112 ? -3.981 8.552 1.997 1.00 97.06 112 ASN A N 1
ATOM 910 C CA . ASN A 1 112 ? -5.056 9.529 1.816 1.00 97.06 112 ASN A CA 1
ATOM 911 C C . ASN A 1 112 ? -6.158 9.029 0.873 1.00 97.06 112 ASN A C 1
ATOM 91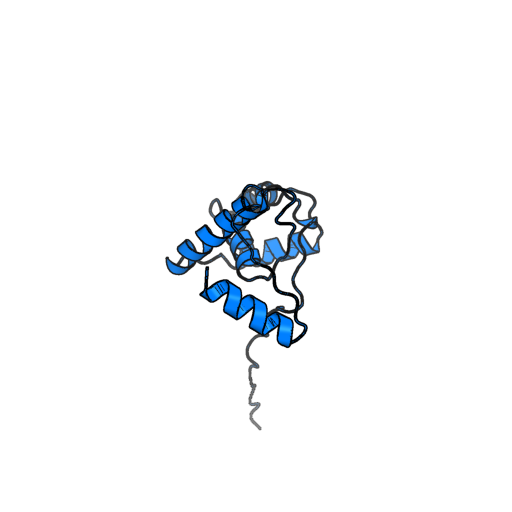3 O O . ASN A 1 112 ? -7.158 9.719 0.693 1.00 97.06 112 ASN A O 1
ATOM 917 N N . GLN A 1 113 ? -5.979 7.863 0.255 1.00 96.19 113 GLN A N 1
ATOM 918 C CA . GLN A 1 113 ? -6.971 7.280 -0.639 1.00 96.19 113 GLN A CA 1
ATOM 919 C C . GLN A 1 113 ? -7.997 6.468 0.167 1.00 96.19 113 GLN A C 1
ATOM 921 O O . GLN A 1 113 ? -7.627 5.877 1.188 1.00 96.19 113 GLN A O 1
ATOM 926 N N . PRO A 1 114 ? -9.275 6.431 -0.250 1.00 96.44 114 PRO A N 1
ATOM 927 C CA . PRO A 1 114 ? -10.291 5.577 0.363 1.00 96.44 114 PRO A CA 1
ATOM 928 C C . PRO A 1 114 ? -9.873 4.105 0.372 1.00 96.44 114 PRO A C 1
ATOM 930 O O . PRO A 1 114 ? -9.356 3.623 -0.636 1.00 96.44 114 PRO A O 1
ATOM 933 N N . LEU A 1 115 ? -10.157 3.359 1.446 1.00 95.69 115 LEU A N 1
ATOM 934 C CA . LEU A 1 115 ? -9.919 1.904 1.452 1.00 95.69 115 LEU A CA 1
ATOM 935 C C . LEU A 1 115 ? -10.677 1.191 0.322 1.00 95.69 115 LEU A C 1
ATOM 937 O O . LEU A 1 115 ? -10.146 0.255 -0.266 1.00 95.6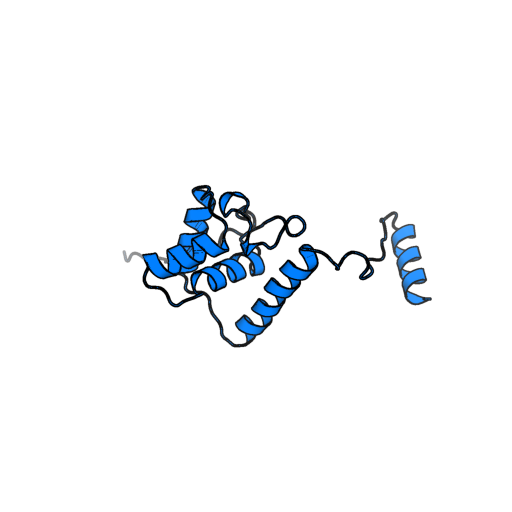9 115 LEU A O 1
ATOM 941 N N . ALA A 1 116 ? -11.868 1.685 -0.026 1.00 95.06 116 ALA A N 1
ATOM 942 C CA . ALA A 1 116 ? -12.671 1.212 -1.154 1.00 95.06 116 ALA A CA 1
ATOM 943 C C . ALA A 1 116 ? -11.976 1.325 -2.525 1.00 95.06 116 ALA A C 1
ATOM 945 O O . ALA A 1 116 ? -12.396 0.674 -3.473 1.00 95.06 116 ALA A O 1
ATOM 946 N N . SER A 1 117 ? -10.939 2.161 -2.651 1.00 95.94 117 SER A N 1
ATOM 947 C CA . SER A 1 117 ? -10.173 2.301 -3.899 1.00 95.94 117 SER A CA 1
ATOM 948 C C . SER A 1 117 ? -9.074 1.247 -4.063 1.00 95.94 117 SER A C 1
ATOM 950 O O . SER A 1 117 ? -8.391 1.228 -5.087 1.00 95.94 117 SER A O 1
ATOM 952 N N . PHE A 1 118 ? -8.865 0.399 -3.052 1.00 96.62 118 PHE A N 1
ATOM 953 C CA . PHE A 1 118 ? -7.861 -0.655 -3.092 1.00 96.62 118 PHE A CA 1
ATOM 954 C C . PHE A 1 118 ? -8.472 -1.980 -3.514 1.00 96.62 118 PHE A C 1
ATOM 956 O O . PHE A 1 118 ? -9.580 -2.337 -3.123 1.00 96.62 118 PHE A O 1
ATOM 963 N N . GLU A 1 119 ? -7.693 -2.749 -4.259 1.00 95.31 119 GLU A N 1
ATOM 964 C CA . GLU A 1 119 ? -8.111 -4.041 -4.782 1.00 95.31 119 GLU A CA 1
ATOM 965 C C . GLU A 1 119 ? -7.287 -5.150 -4.141 1.00 95.31 119 GLU A C 1
ATOM 967 O O . GLU A 1 119 ? -6.064 -5.045 -4.009 1.00 95.31 119 GLU A O 1
ATOM 972 N N . ILE A 1 120 ? -7.947 -6.242 -3.761 1.00 94.44 120 ILE A N 1
ATOM 973 C CA . ILE A 1 120 ? -7.252 -7.440 -3.296 1.00 94.44 120 ILE A CA 1
ATOM 974 C C . ILE A 1 120 ? -6.740 -8.198 -4.515 1.00 94.44 120 ILE A C 1
ATOM 976 O O . ILE A 1 120 ? -7.498 -8.598 -5.393 1.00 94.44 120 ILE A O 1
ATOM 980 N N . ASN A 1 121 ? -5.437 -8.439 -4.548 1.00 90.06 121 ASN A N 1
ATOM 981 C CA . ASN A 1 121 ? -4.802 -9.213 -5.595 1.00 90.06 121 ASN A CA 1
ATOM 982 C C . ASN A 1 121 ? -5.135 -10.708 -5.433 1.00 90.06 121 ASN A C 1
ATOM 984 O O . ASN A 1 121 ? -4.544 -11.412 -4.608 1.00 90.06 121 ASN A O 1
ATOM 988 N N . HIS A 1 122 ? -6.088 -11.197 -6.227 1.00 69.88 122 HIS A N 1
ATOM 989 C CA . HIS A 1 122 ? -6.574 -12.579 -6.170 1.00 69.88 122 HIS A CA 1
ATOM 990 C C . HIS A 1 122 ? -5.550 -13.622 -6.643 1.00 69.88 122 HIS A C 1
ATOM 992 O O . HIS A 1 122 ? -5.638 -14.779 -6.240 1.00 69.88 122 HIS A O 1
ATOM 998 N N . GLU A 1 123 ? -4.532 -13.222 -7.411 1.00 62.84 123 GLU A N 1
ATOM 999 C CA . GLU A 1 123 ? -3.473 -14.116 -7.915 1.00 62.84 123 GLU A CA 1
ATOM 1000 C C . GLU A 1 123 ? -2.513 -14.593 -6.811 1.00 62.84 123 GLU A C 1
ATOM 1002 O O . GLU A 1 123 ? -1.726 -15.514 -7.014 1.00 62.84 123 GLU A O 1
ATOM 1007 N N . ARG A 1 124 ? -2.573 -13.973 -5.624 1.00 55.50 124 ARG A N 1
ATOM 1008 C CA . ARG A 1 124 ? -1.706 -14.273 -4.474 1.00 55.50 124 ARG A CA 1
ATOM 1009 C C . ARG A 1 124 ? -2.465 -14.722 -3.232 1.00 55.50 124 ARG A C 1
ATOM 1011 O O . ARG A 1 124 ? -1.889 -14.725 -2.144 1.00 55.50 124 ARG A O 1
ATOM 1018 N N . ALA A 1 125 ? -3.743 -15.082 -3.368 1.00 43.38 125 ALA A N 1
ATOM 1019 C CA . ALA A 1 125 ? -4.563 -15.525 -2.249 1.00 43.38 125 ALA A CA 1
ATOM 1020 C C . ALA A 1 125 ? -3.954 -16.778 -1.592 1.00 43.38 125 ALA A C 1
ATOM 1022 O O . ALA A 1 125 ? -4.178 -17.891 -2.049 1.00 43.38 125 ALA A O 1
ATOM 1023 N N . LEU A 1 126 ? -3.162 -16.541 -0.538 1.00 49.88 126 LEU A N 1
ATOM 1024 C CA . LEU A 1 126 ? -2.750 -17.441 0.539 1.00 49.88 126 LEU A CA 1
ATOM 1025 C C . LEU A 1 126 ? -2.756 -18.921 0.133 1.00 49.88 126 LEU A C 1
ATOM 1027 O O . LEU A 1 126 ? -3.794 -19.579 0.226 1.00 49.88 126 LEU A O 1
ATOM 1031 N N . HIS A 1 127 ? -1.587 -19.457 -0.245 1.00 38.75 127 HIS A N 1
ATOM 1032 C CA . HIS A 1 127 ? -1.355 -20.901 -0.192 1.00 38.75 127 HIS A CA 1
ATOM 1033 C C . HIS A 1 127 ? -1.879 -21.411 1.157 1.00 38.75 127 HIS A C 1
ATOM 1035 O O . HIS A 1 127 ? -1.391 -21.025 2.220 1.00 38.75 127 HIS A O 1
ATOM 1041 N N . ARG A 1 128 ? -2.971 -22.175 1.082 1.00 39.72 128 ARG A N 1
ATOM 1042 C CA . ARG A 1 128 ? -3.743 -22.645 2.225 1.00 39.72 128 ARG A CA 1
ATOM 1043 C C . ARG A 1 128 ? -2.887 -23.560 3.107 1.00 39.72 128 ARG A C 1
ATOM 1045 O O . ARG A 1 128 ? -2.052 -24.310 2.614 1.00 39.72 128 ARG A O 1
ATOM 1052 N N . SER A 1 129 ? -3.158 -23.452 4.403 1.00 35.47 129 SER A N 1
ATOM 1053 C CA . SER A 1 129 ? -2.686 -24.217 5.559 1.00 35.47 129 SER A CA 1
ATOM 1054 C C . SER A 1 129 ? -2.482 -25.729 5.342 1.00 35.47 129 SER A C 1
ATOM 1056 O O . SER A 1 129 ? -3.127 -26.317 4.474 1.00 35.47 129 SER A O 1
ATOM 1058 N N . PRO A 1 130 ? -1.627 -26.374 6.167 1.00 39.00 130 PRO A N 1
ATOM 1059 C CA . PRO A 1 130 ? -1.249 -27.773 6.012 1.00 39.00 130 PRO A CA 1
ATOM 1060 C C . PRO A 1 130 ? -2.448 -28.699 6.207 1.00 39.00 130 PRO A C 1
ATOM 1062 O O . PRO A 1 130 ? -3.209 -28.572 7.167 1.00 39.00 130 PRO A O 1
ATOM 1065 N N . THR A 1 131 ? -2.586 -29.659 5.299 1.00 36.62 131 THR A N 1
ATOM 1066 C CA . THR A 1 131 ? -3.500 -30.787 5.438 1.00 36.62 131 THR A CA 1
ATOM 1067 C C . THR A 1 131 ? -3.128 -31.556 6.705 1.00 36.62 131 THR A C 1
ATOM 1069 O O . THR A 1 131 ? -2.088 -32.210 6.758 1.00 36.62 131 THR A O 1
ATOM 1072 N N . VAL A 1 132 ? -3.966 -31.475 7.741 1.00 43.44 132 VAL A N 1
ATOM 1073 C CA . VAL A 1 132 ? -3.918 -32.410 8.868 1.00 43.44 132 VAL A CA 1
ATOM 1074 C C . VAL A 1 132 ? -4.322 -33.772 8.313 1.00 43.44 132 VAL A C 1
ATOM 1076 O O . VAL A 1 132 ? -5.493 -34.013 8.024 1.00 43.44 132 VAL A O 1
ATOM 1079 N N . VAL A 1 133 ? -3.343 -34.651 8.113 1.00 41.22 133 VAL A N 1
ATOM 1080 C CA . VAL A 1 133 ? -3.595 -36.056 7.794 1.00 41.22 133 VAL A CA 1
ATOM 1081 C C . VAL A 1 133 ? -4.029 -36.733 9.089 1.00 41.22 133 VAL A C 1
ATOM 1083 O O . VAL A 1 133 ? -3.203 -37.163 9.890 1.00 41.22 133 VAL A O 1
ATOM 1086 N N . GLY A 1 134 ? -5.340 -36.797 9.313 1.00 37.78 134 GLY A N 1
ATOM 1087 C CA . GLY A 1 134 ? -5.916 -37.709 10.290 1.00 37.78 134 GLY A CA 1
ATOM 1088 C C . GLY A 1 134 ? -5.727 -39.140 9.796 1.00 37.78 134 GLY A C 1
ATOM 1089 O O . GLY A 1 134 ? -6.455 -39.584 8.914 1.00 37.78 134 GLY A O 1
ATOM 1090 N N . HIS A 1 135 ? -4.746 -39.856 10.346 1.00 36.66 135 HIS A N 1
ATOM 1091 C CA . HIS A 1 135 ? -4.752 -41.315 10.300 1.00 36.66 135 HIS A CA 1
ATOM 1092 C C . HIS A 1 135 ? -5.783 -41.796 11.321 1.00 36.66 135 HIS A C 1
ATOM 1094 O O . HIS A 1 135 ? -5.536 -41.791 12.526 1.00 36.66 135 HIS A O 1
ATOM 1100 N N . ALA A 1 136 ? -6.965 -42.156 10.822 1.00 36.59 136 ALA A N 1
ATOM 1101 C CA . ALA A 1 136 ? -7.904 -42.970 11.567 1.00 36.59 136 ALA A CA 1
ATOM 1102 C C . ALA A 1 136 ? -7.324 -44.384 11.682 1.00 36.59 136 ALA A C 1
ATOM 1104 O O . ALA A 1 136 ? -6.968 -45.009 10.686 1.00 36.59 136 ALA A O 1
ATOM 1105 N N . VAL A 1 137 ? -7.206 -44.835 12.925 1.00 41.06 137 VAL A N 1
ATOM 1106 C CA . VAL A 1 137 ? -6.954 -46.219 13.308 1.00 41.06 137 VAL A CA 1
ATOM 1107 C C . VAL A 1 137 ? -8.187 -47.046 12.944 1.00 41.06 137 VAL A C 1
ATOM 1109 O O . VAL A 1 137 ? -9.291 -46.696 13.364 1.00 41.06 137 VAL A O 1
ATOM 1112 N N . ALA A 1 138 ? -7.983 -48.133 12.204 1.00 42.66 138 ALA A N 1
ATOM 1113 C CA . ALA A 1 138 ? -8.800 -49.343 12.231 1.00 42.66 138 ALA A CA 1
ATOM 1114 C C . ALA A 1 138 ? -7.938 -50.515 11.749 1.00 42.66 138 ALA A C 1
ATOM 1116 O O . ALA A 1 138 ? -7.296 -50.360 10.686 1.00 42.66 138 ALA A O 1
#

Sequence (138 aa):
MAKLEIERRYWRNLSVDWYLVVNEGLNGFRALNLDWLFNYELLIRGNVRPQMDCVLRLLAAVRESHPEPAGTACRHFDKRYGSAAGAHVTALRFLFFAHILRGNLEGNKLINQPLASFEINHERALHRSPTVVGHAVA

Radius of gyration: 20.62 Å; chains: 1; bounding box: 45×63×55 Å

Organism: NCBI:txid1245441